Protein AF-A0A6J7GGC0-F1 (afdb_monomer)

Solvent-accessible surface area (backbone atoms only — not comparable to full-atom values): 9455 Å² total; per-residue (Å²): 78,69,66,41,49,52,53,50,58,72,71,50,88,54,46,80,72,50,62,67,42,42,34,65,36,71,60,89,95,41,78,49,69,53,69,43,56,28,34,28,28,44,97,86,59,29,24,32,44,35,42,79,35,71,49,57,73,77,76,54,65,69,55,36,56,68,37,63,68,55,50,53,52,40,43,28,43,62,67,70,15,36,62,99,58,91,71,43,56,48,60,17,25,36,43,37,27,28,44,28,99,57,76,48,73,37,60,22,68,60,72,66,59,67,61,52,54,50,52,50,51,55,51,52,55,56,72,69,47,98,66,81,85,83,76,93,57,90,58,63,84,75,43,91,59,42,63,70,30,72,87,32,86,78,16,50,80,90,70,87,82,126

Mean predicted aligned error: 5.07 Å

Structure (mmCIF, N/CA/C/O backbone):
data_AF-A0A6J7GGC0-F1
#
_entry.id   AF-A0A6J7GGC0-F1
#
loop_
_atom_site.group_PDB
_atom_site.id
_atom_site.type_symbol
_atom_site.label_atom_id
_atom_site.label_alt_id
_atom_site.label_comp_id
_atom_site.label_asym_id
_atom_site.label_entity_id
_atom_site.label_seq_id
_atom_site.pdbx_PDB_ins_code
_atom_site.Cartn_x
_atom_site.Cartn_y
_atom_site.Cartn_z
_atom_site.occupancy
_atom_site.B_iso_or_equiv
_atom_site.auth_seq_id
_atom_site.auth_comp_id
_atom_site.auth_asym_id
_atom_site.auth_atom_id
_atom_site.pdbx_PDB_model_num
ATOM 1 N N . MET A 1 1 ? 5.969 6.959 18.074 1.00 88.50 1 MET A N 1
ATOM 2 C CA . MET A 1 1 ? 5.464 6.014 17.047 1.00 88.50 1 MET A CA 1
ATOM 3 C C . MET A 1 1 ? 4.388 5.098 17.611 1.00 88.50 1 MET A C 1
ATOM 5 O O . MET A 1 1 ? 3.266 5.187 17.141 1.00 88.50 1 MET A O 1
ATOM 9 N N . PHE A 1 2 ? 4.680 4.274 18.624 1.00 92.81 2 PHE A N 1
ATOM 10 C CA . PHE A 1 2 ? 3.664 3.414 19.251 1.00 92.81 2 PHE A CA 1
ATOM 11 C C . PHE A 1 2 ? 2.490 4.215 19.843 1.00 92.81 2 PHE A C 1
ATOM 13 O O . PHE A 1 2 ? 1.339 3.920 19.554 1.00 92.81 2 PHE A O 1
ATOM 20 N N . GLU A 1 3 ? 2.774 5.306 20.557 1.00 93.62 3 GLU A N 1
ATOM 21 C CA . GLU A 1 3 ? 1.741 6.226 21.066 1.00 93.62 3 GLU A CA 1
ATOM 22 C C . GLU A 1 3 ? 0.883 6.835 19.946 1.00 93.62 3 GLU A C 1
ATOM 24 O O . GLU A 1 3 ? -0.333 6.939 20.094 1.00 93.62 3 GLU A O 1
ATOM 29 N N . ASN A 1 4 ? 1.490 7.176 18.801 1.00 95.19 4 ASN A N 1
ATOM 30 C CA . ASN A 1 4 ? 0.763 7.675 17.628 1.00 95.19 4 ASN A CA 1
ATOM 31 C C . ASN A 1 4 ? -0.168 6.601 17.056 1.00 95.19 4 ASN A C 1
ATOM 33 O O . ASN A 1 4 ? -1.291 6.922 16.682 1.00 95.19 4 ASN A O 1
ATOM 37 N N . LEU A 1 5 ? 0.278 5.340 17.013 1.00 95.44 5 LEU A N 1
ATOM 38 C CA . LEU A 1 5 ? -0.550 4.217 16.570 1.00 95.44 5 LEU A CA 1
ATOM 39 C C . LEU A 1 5 ? -1.740 4.011 17.508 1.00 95.44 5 LEU A C 1
ATOM 41 O O . LEU A 1 5 ? -2.866 3.912 17.034 1.00 95.44 5 LEU A O 1
ATOM 45 N N . LEU A 1 6 ? -1.504 3.983 18.823 1.00 95.06 6 LEU A N 1
ATOM 46 C CA . LEU A 1 6 ? -2.573 3.835 19.813 1.00 95.06 6 LEU A CA 1
ATOM 47 C C . LEU A 1 6 ? -3.567 4.996 19.752 1.00 95.06 6 LEU A C 1
ATOM 49 O O . LEU A 1 6 ? -4.771 4.766 19.746 1.00 95.06 6 LEU A O 1
ATOM 53 N N . SER A 1 7 ? -3.069 6.230 19.656 1.00 94.44 7 SER A N 1
ATOM 54 C CA . SER A 1 7 ? -3.914 7.426 19.567 1.00 94.44 7 SER A CA 1
ATOM 55 C C . SER A 1 7 ? -4.756 7.424 18.293 1.00 94.44 7 SER A C 1
ATOM 57 O O . SER A 1 7 ? -5.948 7.710 18.349 1.00 94.44 7 SER A O 1
ATOM 59 N N . TRP A 1 8 ? -4.160 7.062 17.151 1.00 96.06 8 TRP A N 1
ATOM 60 C CA . TRP A 1 8 ? -4.887 6.916 15.890 1.00 96.06 8 TRP A CA 1
ATOM 61 C C . TRP A 1 8 ? -5.941 5.813 15.982 1.00 96.06 8 TRP A C 1
ATOM 63 O O . TRP A 1 8 ? -7.092 6.041 15.630 1.00 96.06 8 TRP A O 1
ATOM 73 N N . HIS A 1 9 ? -5.569 4.642 16.504 1.00 95.75 9 HIS A N 1
ATOM 74 C CA . HIS A 1 9 ? -6.477 3.508 16.619 1.00 95.75 9 HIS A CA 1
ATOM 75 C C . HIS A 1 9 ? -7.666 3.809 17.538 1.00 95.75 9 HIS A C 1
ATOM 77 O O . HIS A 1 9 ? -8.786 3.458 17.191 1.00 95.75 9 HIS A O 1
ATOM 83 N N . ALA A 1 10 ? -7.436 4.484 18.668 1.00 95.25 10 ALA A N 1
ATOM 84 C CA . ALA A 1 10 ? -8.487 4.852 19.614 1.00 95.25 10 ALA A CA 1
ATOM 85 C C . ALA A 1 10 ? -9.433 5.943 19.080 1.00 95.25 10 ALA A C 1
ATOM 87 O O . ALA A 1 10 ? -10.597 5.980 19.465 1.00 95.25 10 ALA A O 1
ATOM 88 N N . ALA A 1 11 ? -8.939 6.837 18.218 1.00 95.12 11 ALA A N 1
ATOM 89 C CA . ALA A 1 11 ? -9.746 7.884 17.589 1.00 95.12 11 ALA A CA 1
ATOM 90 C C . ALA A 1 11 ? -10.489 7.407 16.327 1.00 95.12 11 ALA A C 1
ATOM 92 O O . ALA A 1 11 ? -11.396 8.091 15.856 1.00 95.12 11 ALA A O 1
ATOM 93 N N . ASN A 1 12 ? -10.084 6.271 15.759 1.00 93.81 12 ASN A N 1
ATOM 94 C CA . ASN A 1 12 ? -10.676 5.709 14.555 1.00 93.81 12 ASN A CA 1
ATOM 95 C C . ASN A 1 12 ? -12.028 5.050 14.868 1.00 93.81 12 ASN A C 1
ATOM 97 O O . ASN A 1 12 ? -12.135 4.234 15.780 1.00 93.81 12 ASN A O 1
ATOM 101 N N . ASN A 1 13 ? -13.055 5.390 14.091 1.00 94.69 13 ASN A N 1
ATOM 102 C CA . ASN A 1 13 ? -14.414 4.861 14.234 1.00 94.69 13 ASN A CA 1
ATOM 103 C C . ASN A 1 13 ? -14.695 3.648 13.330 1.00 94.69 13 ASN A C 1
ATOM 105 O O . ASN A 1 13 ? -15.778 3.070 13.408 1.00 94.69 13 ASN A O 1
ATOM 109 N N . ARG A 1 14 ? -13.745 3.268 12.471 1.00 97.38 14 ARG A N 1
ATOM 110 C CA . ARG A 1 14 ? -13.854 2.098 11.593 1.00 97.38 14 ARG A CA 1
ATOM 111 C C . ARG A 1 14 ? -13.605 0.805 12.367 1.00 97.38 14 ARG A C 1
ATOM 113 O O . ARG A 1 14 ? -12.822 0.765 13.316 1.00 97.38 14 ARG A O 1
ATOM 120 N N . THR A 1 15 ? -14.250 -0.275 11.937 1.00 98.06 15 THR A N 1
ATOM 121 C CA . THR 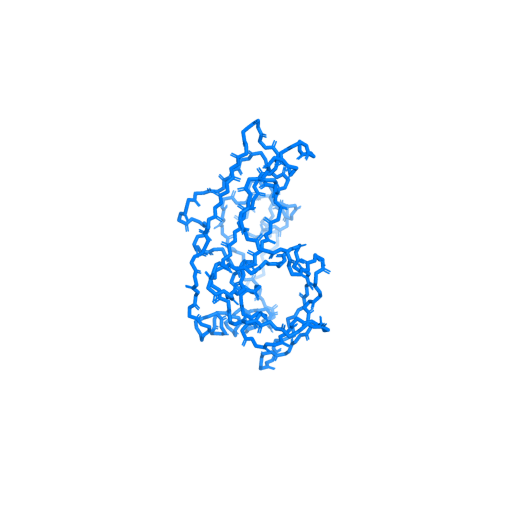A 1 15 ? -14.097 -1.591 12.574 1.00 98.06 15 THR A CA 1
ATOM 122 C C . THR A 1 15 ? -12.894 -2.318 11.989 1.00 98.06 15 THR A C 1
ATOM 124 O O . THR A 1 15 ? -12.777 -2.441 10.775 1.00 98.06 15 THR A O 1
ATOM 127 N N . LEU A 1 16 ? -11.994 -2.815 12.839 1.00 97.94 16 LEU A N 1
ATOM 128 C CA . LEU A 1 16 ? -10.855 -3.621 12.400 1.00 97.94 16 LEU A CA 1
ATOM 129 C C . LEU A 1 16 ? -11.342 -4.982 11.884 1.00 97.94 16 LEU A C 1
ATOM 131 O O . LEU A 1 16 ? -11.956 -5.729 12.639 1.00 97.94 16 LEU A O 1
ATOM 135 N N . LEU A 1 17 ? -11.038 -5.300 10.624 1.00 98.25 17 LEU A N 1
ATOM 136 C CA . LEU A 1 17 ? -11.359 -6.592 10.012 1.00 98.25 17 LEU A CA 1
ATOM 137 C C . LEU A 1 17 ? -10.198 -7.571 10.163 1.00 98.25 17 LEU A C 1
ATOM 139 O O . LEU A 1 17 ? -10.379 -8.699 10.607 1.00 98.25 17 LEU A O 1
ATOM 143 N N . SER A 1 18 ? -8.995 -7.130 9.796 1.00 98.44 18 SER A N 1
ATOM 144 C CA . SER A 1 18 ? -7.796 -7.958 9.848 1.00 98.44 18 SER A CA 1
ATOM 145 C C . SER A 1 18 ? -6.535 -7.099 9.858 1.00 98.44 18 SER A C 1
ATOM 147 O O . SER A 1 18 ? -6.546 -5.922 9.487 1.00 98.44 18 SER A O 1
ATOM 149 N N . VAL A 1 19 ? -5.431 -7.701 10.279 1.00 98.19 19 VAL A N 1
ATOM 150 C CA . VAL A 1 19 ? -4.086 -7.138 10.169 1.00 98.19 19 VAL A CA 1
ATOM 151 C C . VAL A 1 19 ? -3.227 -8.089 9.358 1.00 98.19 19 VAL A C 1
ATOM 153 O O . VAL A 1 19 ? -3.466 -9.295 9.361 1.00 98.19 19 VAL A O 1
ATOM 156 N N . GLU A 1 20 ? -2.203 -7.554 8.698 1.00 98.00 20 GLU A N 1
ATOM 157 C CA . GLU A 1 20 ? -1.137 -8.364 8.115 1.00 98.00 20 GLU A CA 1
ATOM 158 C C . GLU A 1 20 ? -1.668 -9.409 7.103 1.00 98.00 20 GLU A C 1
ATOM 160 O O . GLU A 1 20 ? -1.209 -10.552 7.062 1.00 98.00 20 GLU A O 1
ATOM 165 N N . SER A 1 21 ? -2.649 -9.012 6.286 1.00 98.44 21 SER A N 1
ATOM 166 C CA . SER A 1 21 ? -3.395 -9.900 5.385 1.00 98.44 21 SER A CA 1
ATOM 167 C C . SER A 1 21 ? -2.643 -10.164 4.083 1.00 98.44 21 SER A C 1
ATOM 169 O O . SER A 1 21 ? -2.143 -9.238 3.444 1.00 98.44 21 SER A O 1
ATOM 171 N N . GLN A 1 22 ? -2.563 -11.433 3.684 1.00 98.56 22 GLN A N 1
ATOM 172 C CA . GLN A 1 22 ? -1.784 -11.872 2.527 1.00 98.56 22 GLN A CA 1
ATOM 173 C C . GLN A 1 22 ? -2.562 -11.675 1.220 1.00 98.56 22 GLN A C 1
ATOM 175 O O . GLN A 1 22 ? -3.697 -12.127 1.099 1.00 98.56 22 GLN A O 1
ATOM 180 N N . ILE A 1 23 ? -1.912 -11.074 0.224 1.00 98.56 23 ILE A N 1
ATOM 181 C CA . ILE A 1 23 ? -2.381 -11.033 -1.165 1.00 98.56 23 ILE A CA 1
ATOM 182 C C . ILE A 1 23 ? -1.714 -12.174 -1.936 1.00 98.56 23 ILE A C 1
ATOM 184 O O . ILE A 1 23 ? -0.491 -12.361 -1.849 1.00 98.56 23 ILE A O 1
ATOM 188 N N . ASP A 1 24 ? -2.510 -12.916 -2.699 1.00 97.81 24 ASP A N 1
ATOM 189 C CA . ASP A 1 24 ? -2.039 -13.969 -3.600 1.00 97.81 24 ASP A CA 1
ATOM 190 C C . ASP A 1 24 ? -3.065 -14.201 -4.717 1.00 97.81 24 ASP A C 1
ATOM 192 O O . ASP A 1 24 ? -4.012 -14.968 -4.556 1.00 97.81 24 ASP A O 1
ATOM 196 N N . MET A 1 25 ? -2.910 -13.500 -5.843 1.00 97.00 25 MET A N 1
ATOM 197 C CA . MET A 1 25 ? -3.855 -13.602 -6.957 1.00 97.00 25 MET A CA 1
ATOM 198 C C . MET A 1 25 ? -3.214 -13.376 -8.322 1.00 97.00 25 MET A C 1
ATOM 200 O O . MET A 1 25 ? -2.131 -12.801 -8.442 1.00 97.00 25 MET A O 1
ATOM 204 N N . HIS A 1 26 ? -3.915 -13.797 -9.373 1.00 96.88 26 HIS A N 1
ATOM 205 C CA . HIS A 1 26 ? -3.490 -13.599 -10.754 1.00 96.88 26 HIS A CA 1
ATOM 206 C C . HIS A 1 26 ? -4.444 -12.664 -11.498 1.00 96.88 26 HIS A C 1
ATOM 208 O O . HIS A 1 26 ? -5.644 -12.910 -11.548 1.00 96.88 26 HIS A O 1
ATOM 214 N N . ILE A 1 27 ? -3.893 -11.630 -12.136 1.00 94.12 27 ILE A N 1
ATOM 215 C CA . ILE A 1 27 ? -4.608 -10.722 -13.040 1.00 94.12 27 ILE A CA 1
ATOM 216 C C . ILE A 1 27 ? -3.971 -10.846 -14.423 1.00 94.12 27 ILE A C 1
ATOM 218 O O . ILE A 1 27 ? -2.887 -10.318 -14.691 1.00 94.12 27 ILE A O 1
ATOM 222 N N . GLY A 1 28 ? -4.619 -11.601 -15.312 1.00 91.25 28 GLY A N 1
ATOM 223 C CA . GLY A 1 28 ? -4.041 -11.959 -16.606 1.00 91.25 28 GLY A CA 1
ATOM 224 C C . GLY A 1 28 ? -2.690 -12.665 -16.434 1.00 91.25 28 GLY A C 1
ATOM 225 O O . GLY A 1 28 ? -2.618 -13.752 -15.872 1.00 91.25 28 GLY A O 1
ATOM 226 N N . ARG A 1 29 ? -1.606 -12.034 -16.905 1.00 90.94 29 ARG A N 1
ATOM 227 C CA . ARG A 1 29 ? -0.224 -12.550 -16.787 1.00 90.94 29 ARG A CA 1
ATOM 228 C C . ARG A 1 29 ? 0.522 -12.098 -15.525 1.00 90.94 29 ARG A C 1
ATOM 230 O O . ARG A 1 29 ? 1.712 -12.379 -15.401 1.00 90.94 29 ARG A O 1
ATOM 237 N N . VAL A 1 30 ? -0.121 -11.319 -14.657 1.00 95.31 30 VAL A N 1
ATOM 238 C CA . VAL A 1 30 ? 0.492 -10.743 -13.454 1.00 95.31 30 VAL A CA 1
ATOM 239 C C . VAL A 1 30 ? 0.136 -11.603 -12.256 1.00 95.31 30 VAL A C 1
ATOM 241 O O . VAL A 1 30 ? -1.041 -11.748 -11.948 1.00 95.31 30 VAL A O 1
ATOM 244 N N . HIS A 1 31 ? 1.143 -12.128 -11.560 1.00 96.62 31 HIS A N 1
ATOM 245 C CA . HIS A 1 31 ? 0.972 -12.662 -10.210 1.00 96.62 31 HIS A CA 1
ATOM 246 C C . HIS A 1 31 ? 1.166 -11.511 -9.221 1.00 96.62 31 HIS A C 1
ATOM 248 O O . HIS A 1 31 ? 2.281 -11.010 -9.060 1.00 96.62 31 HIS A O 1
ATOM 254 N N . LEU A 1 32 ? 0.072 -11.040 -8.621 1.00 96.50 32 LEU A N 1
ATOM 255 C CA . LEU A 1 32 ? 0.118 -10.020 -7.583 1.00 96.50 32 LEU A CA 1
ATOM 256 C C . LEU A 1 32 ? 0.209 -10.708 -6.222 1.00 96.50 32 LEU A C 1
ATOM 258 O O . LEU A 1 32 ? -0.693 -11.437 -5.813 1.00 96.50 32 LEU A O 1
ATOM 262 N N . THR A 1 33 ? 1.302 -10.443 -5.516 1.00 97.88 33 THR A N 1
ATOM 263 C CA . THR A 1 33 ? 1.548 -10.937 -4.162 1.00 97.88 33 THR A CA 1
ATOM 264 C C . THR A 1 33 ? 2.026 -9.800 -3.270 1.00 97.88 33 THR A C 1
ATOM 266 O O . THR A 1 33 ? 2.626 -8.830 -3.741 1.00 97.88 33 THR A O 1
ATOM 269 N N . GLY A 1 34 ? 1.745 -9.897 -1.977 1.00 97.25 34 GLY A N 1
ATOM 270 C CA . GLY A 1 34 ? 2.109 -8.875 -1.009 1.00 97.25 34 GLY A CA 1
ATOM 271 C C . GLY A 1 34 ? 1.346 -9.033 0.292 1.00 97.25 34 GLY A C 1
ATOM 272 O O . GLY A 1 34 ? 0.710 -10.056 0.536 1.00 97.25 34 GLY A O 1
ATOM 273 N N . LYS A 1 35 ? 1.417 -8.002 1.128 1.00 98.31 35 LYS A N 1
ATOM 274 C CA . LYS A 1 35 ? 0.790 -7.993 2.442 1.00 98.31 35 LYS A CA 1
ATOM 275 C C . LYS A 1 35 ? 0.177 -6.629 2.718 1.00 98.31 35 LYS A C 1
ATOM 277 O O . LYS A 1 35 ? 0.844 -5.614 2.530 1.00 98.31 35 LYS A O 1
ATOM 282 N N . ILE A 1 36 ? -1.082 -6.619 3.136 1.00 98.50 36 ILE A N 1
ATOM 283 C CA . ILE A 1 36 ? -1.790 -5.417 3.575 1.00 98.50 36 ILE A CA 1
ATOM 284 C C . ILE A 1 36 ? -1.602 -5.305 5.086 1.00 98.50 36 ILE A C 1
ATOM 286 O O . ILE A 1 36 ? -1.965 -6.231 5.813 1.00 98.50 36 ILE A O 1
ATOM 290 N N . ASP A 1 37 ? -1.062 -4.181 5.562 1.00 98.31 37 ASP A N 1
ATOM 291 C CA . ASP A 1 37 ? -0.808 -3.965 6.993 1.00 98.31 37 ASP A CA 1
ATOM 292 C C . ASP A 1 37 ? -2.101 -4.091 7.806 1.00 98.31 37 ASP A C 1
ATOM 294 O O . ASP A 1 37 ? -2.129 -4.713 8.871 1.00 98.31 37 ASP A O 1
ATOM 298 N N . ARG A 1 38 ? -3.194 -3.497 7.306 1.00 98.44 38 ARG A N 1
ATOM 299 C CA . ARG A 1 38 ? -4.463 -3.430 8.029 1.00 98.44 38 ARG A CA 1
ATOM 300 C C . ARG A 1 38 ? -5.668 -3.246 7.104 1.00 98.44 38 ARG A C 1
ATOM 302 O O . ARG A 1 38 ? -5.641 -2.434 6.182 1.00 98.44 38 ARG A O 1
ATOM 309 N N . LEU A 1 39 ? -6.738 -3.980 7.394 1.00 98.75 39 LEU A N 1
ATOM 310 C CA . LEU A 1 39 ? -8.034 -3.911 6.720 1.00 98.75 39 LEU A CA 1
ATOM 311 C C . LEU A 1 39 ? -9.109 -3.490 7.715 1.00 98.75 39 LEU A C 1
ATOM 313 O O . LEU A 1 39 ? -9.184 -4.023 8.824 1.00 98.75 39 LEU A O 1
ATOM 317 N N . GLU A 1 40 ? -9.958 -2.551 7.316 1.00 98.62 40 GLU A N 1
ATOM 318 C CA . GLU A 1 40 ? -11.038 -2.030 8.153 1.00 98.62 40 GLU A CA 1
ATOM 319 C C . GLU A 1 40 ? -12.360 -1.981 7.389 1.00 98.62 40 GLU A C 1
ATOM 321 O O . GLU A 1 40 ? -12.371 -1.926 6.164 1.00 98.62 40 GLU A O 1
ATOM 326 N N . SER A 1 41 ? -13.474 -1.984 8.114 1.00 98.44 41 SER A N 1
ATOM 327 C CA . SER A 1 41 ? -14.805 -1.694 7.590 1.00 98.44 41 SER A CA 1
ATOM 328 C C . SER A 1 41 ? -15.184 -0.265 7.947 1.00 98.44 41 SER A C 1
ATOM 330 O O . SER A 1 41 ? -15.103 0.121 9.119 1.00 98.44 41 SER A O 1
ATOM 332 N N . ASP A 1 42 ? -15.620 0.504 6.954 1.00 97.44 42 ASP A N 1
ATOM 333 C CA . ASP A 1 42 ? -16.227 1.813 7.171 1.00 97.44 42 ASP A CA 1
ATOM 334 C C . ASP A 1 42 ? -17.659 1.701 7.731 1.00 97.44 42 ASP A C 1
ATOM 336 O O . ASP A 1 42 ? -18.178 0.608 7.981 1.00 97.44 42 ASP A O 1
ATOM 340 N N . GLU A 1 43 ? -18.294 2.854 7.946 1.00 96.56 43 GLU A N 1
ATOM 341 C CA . GLU A 1 43 ? -19.667 2.971 8.456 1.00 96.56 43 GLU A CA 1
ATOM 342 C C . GLU A 1 43 ? -20.742 2.403 7.513 1.00 96.56 43 GLU A C 1
ATOM 344 O O . GLU A 1 43 ? -21.844 2.092 7.960 1.00 96.56 43 GLU A O 1
ATOM 349 N N . ASN A 1 44 ? -20.419 2.231 6.228 1.00 96.81 44 ASN A N 1
ATOM 350 C CA . ASN A 1 44 ? -21.298 1.652 5.213 1.00 96.81 44 ASN A CA 1
ATOM 351 C C . ASN A 1 44 ? -21.042 0.149 5.010 1.00 96.81 44 ASN A C 1
ATOM 353 O O . ASN A 1 44 ? -21.655 -0.464 4.136 1.00 96.81 44 ASN A O 1
ATOM 357 N N . GLY A 1 45 ? -20.134 -0.448 5.788 1.00 97.38 45 GLY A N 1
ATOM 358 C CA . GLY A 1 45 ? -19.744 -1.847 5.640 1.00 97.38 45 GLY A CA 1
ATOM 359 C C . GLY A 1 45 ? -18.764 -2.108 4.493 1.00 97.38 45 GLY A C 1
ATOM 360 O O . GLY A 1 45 ? -18.522 -3.271 4.184 1.00 97.38 45 GLY A O 1
ATOM 361 N N . LYS A 1 46 ? -18.221 -1.071 3.838 1.00 98.12 46 LYS A N 1
ATOM 362 C CA . LYS A 1 46 ? -17.226 -1.212 2.764 1.00 98.12 46 LYS A CA 1
ATOM 363 C C . LYS A 1 46 ? -15.811 -1.316 3.330 1.00 98.12 46 LYS A C 1
ATOM 365 O O . LYS A 1 46 ? -15.512 -0.817 4.415 1.00 98.12 46 LYS A O 1
ATOM 370 N N . THR A 1 47 ? -14.911 -1.939 2.575 1.00 98.69 47 THR A N 1
ATOM 371 C CA . THR A 1 47 ? -13.544 -2.202 3.033 1.00 98.69 47 THR A CA 1
ATOM 372 C C . THR A 1 47 ? -12.604 -1.023 2.765 1.00 98.69 47 THR A C 1
ATOM 374 O O . THR A 1 47 ? -12.507 -0.517 1.651 1.00 98.69 47 THR A O 1
ATOM 377 N N . ILE A 1 48 ? -11.854 -0.609 3.783 1.00 98.62 48 ILE A N 1
ATOM 378 C CA . ILE A 1 48 ? -10.785 0.389 3.705 1.00 98.62 48 ILE A CA 1
ATOM 379 C C . ILE A 1 48 ? -9.441 -0.310 3.894 1.00 98.62 48 ILE A C 1
ATOM 381 O O . ILE A 1 48 ? -9.222 -1.002 4.891 1.00 98.62 48 ILE A O 1
ATOM 385 N N . VAL A 1 49 ? -8.523 -0.093 2.951 1.00 98.62 49 VAL A N 1
ATOM 386 C CA . VAL A 1 49 ? -7.138 -0.571 3.062 1.00 98.62 49 VAL A CA 1
ATOM 387 C C . VAL A 1 49 ? -6.286 0.469 3.790 1.00 98.62 49 VAL A C 1
ATOM 389 O O . VAL A 1 49 ? -6.282 1.646 3.432 1.00 98.62 49 VAL A O 1
ATOM 392 N N . VAL A 1 50 ? -5.552 0.063 4.820 1.00 98.69 50 VAL A N 1
ATOM 393 C CA . VAL A 1 50 ? -4.699 0.961 5.606 1.00 98.69 50 VAL A CA 1
ATOM 394 C C . VAL A 1 50 ? -3.255 0.488 5.528 1.00 98.69 50 VAL A C 1
ATOM 396 O O . VAL A 1 50 ? -2.959 -0.683 5.757 1.00 98.69 50 VAL A O 1
ATOM 399 N N . ASP A 1 51 ? -2.354 1.419 5.231 1.00 98.44 51 ASP A N 1
ATOM 400 C CA . ASP A 1 51 ? -0.910 1.201 5.206 1.00 98.44 51 ASP A CA 1
ATOM 401 C C . ASP A 1 51 ? -0.229 2.140 6.217 1.00 98.44 51 ASP A C 1
ATOM 403 O O . ASP A 1 51 ? -0.443 3.360 6.243 1.00 98.44 51 ASP A O 1
ATOM 407 N N . LEU A 1 52 ? 0.561 1.547 7.111 1.00 97.88 52 LEU A N 1
ATOM 408 C CA . LEU A 1 52 ? 1.185 2.225 8.236 1.00 97.88 52 LEU A CA 1
ATOM 409 C C . LEU A 1 52 ? 2.613 2.627 7.862 1.00 97.88 52 LEU A C 1
ATOM 411 O O . LEU A 1 52 ? 3.524 1.813 7.719 1.00 97.88 52 LEU A O 1
ATOM 415 N N . LYS A 1 53 ? 2.856 3.932 7.765 1.00 97.19 53 LYS A N 1
ATOM 416 C CA . LYS A 1 53 ? 4.161 4.493 7.414 1.00 97.19 53 LYS A CA 1
ATOM 417 C C . LYS A 1 53 ? 4.942 4.924 8.651 1.00 97.19 53 LYS A C 1
ATOM 419 O O . LYS A 1 53 ? 4.513 5.767 9.436 1.00 97.19 53 LYS A O 1
ATOM 424 N N . SER A 1 54 ? 6.176 4.436 8.765 1.00 96.25 54 SER A N 1
ATOM 425 C CA . SER A 1 54 ? 7.146 4.874 9.782 1.00 96.25 54 SER A CA 1
ATOM 426 C C . SER A 1 54 ? 7.830 6.209 9.451 1.00 96.25 54 SER A C 1
ATOM 428 O O . SER A 1 54 ? 8.550 6.764 10.282 1.00 96.25 54 SER A O 1
ATOM 430 N N . ALA A 1 55 ? 7.618 6.742 8.245 1.00 94.69 55 ALA A N 1
ATOM 431 C CA . ALA A 1 55 ? 8.211 7.996 7.798 1.00 94.69 55 ALA A CA 1
ATOM 432 C C . ALA A 1 55 ? 7.716 9.201 8.620 1.00 94.69 55 ALA A C 1
ATOM 434 O O . ALA A 1 55 ? 6.562 9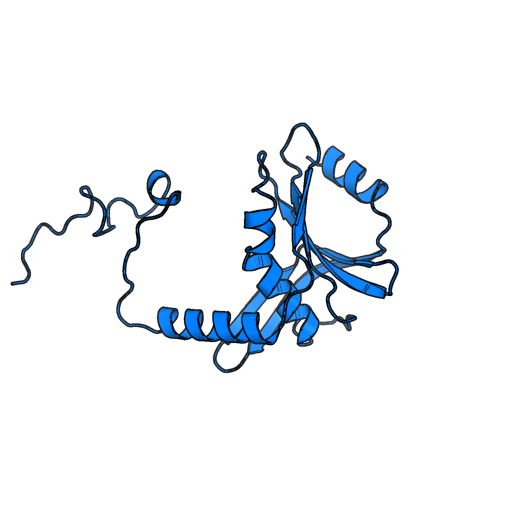.262 9.046 1.00 94.69 55 ALA A O 1
ATOM 435 N N . LYS A 1 56 ? 8.600 10.191 8.807 1.00 95.19 56 LYS A N 1
ATOM 436 C CA . LYS A 1 56 ? 8.290 11.440 9.528 1.00 95.19 56 LYS A CA 1
ATOM 437 C C . LYS A 1 56 ? 7.423 12.400 8.717 1.00 95.19 56 LYS A C 1
ATOM 439 O O . LYS A 1 56 ? 6.589 13.100 9.280 1.00 95.19 56 LYS A O 1
ATOM 444 N N . THR A 1 57 ? 7.646 12.442 7.406 1.00 94.25 57 THR A N 1
ATOM 445 C CA . THR A 1 57 ? 7.012 13.404 6.504 1.00 94.25 57 THR A CA 1
ATOM 446 C C . THR A 1 57 ? 6.000 12.689 5.626 1.00 94.25 57 THR A C 1
ATOM 448 O O . THR A 1 57 ? 6.360 11.788 4.869 1.00 94.25 57 THR A O 1
ATOM 451 N N . ALA A 1 58 ? 4.744 13.117 5.715 1.00 96.00 58 ALA A N 1
ATOM 452 C CA . ALA A 1 58 ? 3.688 12.649 4.833 1.00 96.00 58 ALA A CA 1
ATOM 453 C C . ALA A 1 58 ? 3.839 13.231 3.422 1.00 96.00 58 ALA A C 1
ATOM 455 O O . ALA A 1 58 ? 4.223 14.393 3.262 1.00 96.00 58 ALA A O 1
ATOM 456 N N . ILE A 1 59 ? 3.483 12.445 2.405 1.00 96.06 59 ILE A N 1
ATOM 457 C CA . ILE A 1 59 ? 3.405 12.934 1.021 1.00 96.06 59 ILE A CA 1
ATOM 458 C C . ILE A 1 59 ? 2.268 13.957 0.865 1.00 96.06 59 ILE A C 1
ATOM 460 O O . ILE A 1 59 ? 1.473 14.183 1.788 1.00 96.06 59 ILE A O 1
ATOM 464 N N . SER A 1 60 ? 2.180 14.619 -0.290 1.00 97.12 60 SER A N 1
ATOM 465 C CA . SER A 1 60 ? 1.065 15.531 -0.555 1.00 97.12 60 SER A CA 1
ATOM 466 C C . SER A 1 60 ? -0.259 14.763 -0.691 1.00 97.12 60 SER A C 1
ATOM 468 O O . SER A 1 60 ? -0.277 13.559 -0.938 1.00 97.12 60 SER A O 1
ATOM 470 N N . LYS A 1 61 ? -1.399 15.449 -0.534 1.00 97.25 61 LYS A N 1
ATOM 471 C CA . LYS A 1 61 ? -2.710 14.820 -0.776 1.00 97.25 61 LYS A CA 1
ATOM 472 C C . LYS A 1 61 ? -2.843 14.330 -2.224 1.00 97.25 61 LYS A C 1
ATOM 474 O O . LYS A 1 61 ? -3.393 13.262 -2.438 1.00 97.25 61 LYS A O 1
ATOM 479 N N . ALA A 1 62 ? -2.302 15.079 -3.186 1.00 97.25 62 ALA A N 1
ATOM 480 C CA . ALA A 1 62 ? -2.309 14.698 -4.596 1.00 97.25 62 ALA A CA 1
ATOM 481 C C . ALA A 1 62 ? -1.468 13.435 -4.853 1.00 97.25 62 ALA A C 1
ATOM 483 O O . ALA A 1 62 ? -1.938 12.516 -5.515 1.00 97.25 62 ALA A O 1
ATOM 484 N N . ASP A 1 63 ? -0.273 13.340 -4.260 1.00 96.44 63 ASP A N 1
ATOM 485 C CA . ASP A 1 63 ? 0.574 12.144 -4.393 1.00 96.44 63 ASP A CA 1
ATOM 486 C C . ASP A 1 63 ? -0.082 10.903 -3.771 1.00 96.44 63 ASP A C 1
ATOM 488 O O . ASP A 1 63 ? 0.069 9.793 -4.279 1.00 96.44 63 ASP A O 1
ATOM 492 N N . ALA A 1 64 ? -0.830 11.078 -2.678 1.00 97.44 64 ALA A N 1
ATOM 493 C CA . ALA A 1 64 ? -1.568 9.982 -2.060 1.00 97.44 64 ALA A CA 1
ATOM 494 C C . ALA A 1 64 ? -2.675 9.441 -2.969 1.00 97.44 64 ALA A C 1
ATOM 496 O O . ALA A 1 64 ? -2.825 8.228 -3.081 1.00 97.44 64 ALA A O 1
ATOM 497 N N . GLN A 1 65 ? -3.385 10.319 -3.683 1.00 97.50 65 GLN A N 1
ATOM 498 C CA . GLN A 1 65 ? -4.378 9.898 -4.675 1.00 97.50 65 GLN A CA 1
ATOM 499 C C . GLN A 1 65 ? -3.743 9.088 -5.816 1.00 97.50 65 GLN A C 1
ATOM 501 O O . GLN A 1 65 ? -4.335 8.122 -6.283 1.00 97.50 65 GLN A O 1
ATOM 506 N N . ALA A 1 66 ? -2.505 9.407 -6.200 1.00 95.12 66 ALA A N 1
ATOM 507 C CA . ALA A 1 66 ? -1.767 8.724 -7.266 1.00 95.12 66 ALA A CA 1
ATOM 508 C C . ALA A 1 66 ? -0.914 7.525 -6.794 1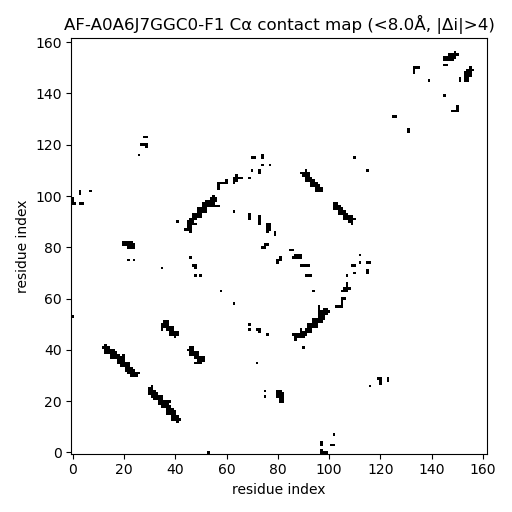.00 95.12 66 ALA A C 1
ATOM 510 O O . ALA A 1 66 ? -0.096 7.004 -7.552 1.00 95.12 66 ALA A O 1
ATOM 511 N N . THR A 1 67 ? -1.033 7.091 -5.536 1.00 95.75 67 THR A N 1
ATOM 512 C CA . THR A 1 67 ? -0.162 6.041 -4.992 1.00 95.75 67 THR A CA 1
ATOM 513 C C . THR A 1 67 ? -0.547 4.654 -5.515 1.00 95.75 67 THR A C 1
ATOM 515 O O . THR A 1 67 ? -1.578 4.112 -5.130 1.00 95.75 67 THR A O 1
ATOM 518 N N . HIS A 1 68 ? 0.341 4.022 -6.293 1.00 95.06 68 HIS A N 1
ATOM 519 C CA . HIS A 1 68 ? 0.130 2.663 -6.819 1.00 95.06 68 HIS A CA 1
ATOM 520 C C . HIS A 1 68 ? 0.015 1.578 -5.739 1.00 95.06 68 HIS A C 1
ATOM 522 O O . HIS A 1 68 ? -0.623 0.556 -5.969 1.00 95.06 68 HIS A O 1
ATOM 528 N N . GLN A 1 69 ? 0.635 1.774 -4.570 1.00 95.44 69 GLN A N 1
ATOM 529 C CA . GLN A 1 69 ? 0.591 0.788 -3.488 1.00 95.44 69 GLN A CA 1
ATOM 530 C C . GLN A 1 69 ? -0.839 0.586 -2.970 1.00 95.44 69 GLN A C 1
ATOM 532 O O . GLN A 1 69 ? -1.323 -0.540 -2.926 1.00 95.44 69 GLN A O 1
ATOM 537 N N . LEU A 1 70 ? -1.533 1.678 -2.631 1.00 97.88 70 LEU A N 1
ATOM 538 C CA . LEU A 1 70 ? -2.927 1.613 -2.200 1.00 97.88 70 LEU A CA 1
ATOM 539 C C . LEU A 1 70 ? -3.841 1.161 -3.348 1.00 97.88 70 LEU A C 1
ATOM 541 O O . LEU A 1 70 ? -4.753 0.379 -3.104 1.00 97.88 70 LEU A O 1
ATOM 545 N N . SER A 1 71 ? -3.548 1.543 -4.597 1.00 97.69 71 SER A N 1
ATOM 546 C CA . SER A 1 71 ? -4.281 1.043 -5.768 1.00 97.69 71 SER A CA 1
ATOM 547 C C . SER A 1 71 ? -4.213 -0.480 -5.894 1.00 97.69 71 SER A C 1
ATOM 549 O O . SER A 1 71 ? -5.235 -1.121 -6.122 1.00 97.69 71 SER A O 1
ATOM 551 N N . ALA A 1 72 ? -3.032 -1.074 -5.701 1.00 97.38 72 ALA A N 1
ATOM 552 C CA . ALA A 1 72 ? -2.852 -2.523 -5.749 1.00 97.38 72 ALA A CA 1
ATOM 553 C C . ALA A 1 72 ? -3.609 -3.242 -4.620 1.00 97.38 72 ALA A C 1
ATOM 555 O O . ALA A 1 72 ? -4.160 -4.317 -4.841 1.00 97.38 72 ALA A O 1
ATOM 556 N N . TYR A 1 73 ? -3.671 -2.648 -3.425 1.00 98.31 73 TYR A N 1
ATOM 557 C CA . TYR A 1 73 ? -4.425 -3.212 -2.303 1.00 98.31 73 TYR A CA 1
ATOM 558 C C . TYR A 1 73 ? -5.934 -3.121 -2.523 1.00 98.31 73 TYR A C 1
ATOM 560 O O . TYR A 1 73 ? -6.634 -4.102 -2.298 1.00 98.31 73 TYR A O 1
ATOM 568 N N . GLN A 1 74 ? -6.436 -1.983 -3.013 1.00 98.38 74 GLN A N 1
ATOM 569 C CA . GLN A 1 74 ? -7.847 -1.844 -3.378 1.00 98.38 74 GLN A CA 1
ATOM 570 C C . GLN A 1 74 ? -8.246 -2.858 -4.458 1.00 98.38 74 GLN A C 1
ATOM 572 O O . GLN A 1 74 ? -9.284 -3.500 -4.331 1.00 98.38 74 GLN A O 1
ATOM 577 N N . LEU A 1 75 ? -7.396 -3.065 -5.470 1.00 98.06 75 LEU A N 1
ATOM 578 C CA . LEU A 1 75 ? -7.608 -4.103 -6.480 1.00 98.06 75 LEU A CA 1
ATOM 579 C C . LEU A 1 75 ? -7.658 -5.508 -5.862 1.00 98.06 75 LEU A C 1
ATOM 581 O O . LEU A 1 75 ? -8.525 -6.292 -6.223 1.00 98.06 75 LEU A O 1
ATOM 585 N N . ALA A 1 76 ? -6.759 -5.827 -4.928 1.00 98.19 76 ALA A N 1
ATOM 586 C CA . ALA A 1 76 ? -6.772 -7.123 -4.250 1.00 98.19 76 ALA A CA 1
ATOM 587 C C . ALA A 1 76 ? -8.058 -7.362 -3.451 1.00 98.19 76 ALA A C 1
ATOM 589 O O . ALA A 1 76 ? -8.539 -8.487 -3.416 1.00 98.19 76 ALA A O 1
ATOM 590 N N . VAL A 1 77 ? -8.629 -6.320 -2.844 1.00 98.25 77 VAL A N 1
ATOM 591 C CA . VAL A 1 77 ? -9.938 -6.412 -2.182 1.00 98.25 77 VAL A CA 1
ATOM 592 C C . VAL A 1 77 ? -11.061 -6.602 -3.205 1.00 98.25 77 VAL A C 1
ATOM 594 O O . VAL A 1 77 ? -11.927 -7.438 -2.996 1.00 98.25 77 VAL A O 1
ATOM 597 N N . ALA A 1 78 ? -11.049 -5.857 -4.313 1.00 97.88 78 ALA A N 1
ATOM 598 C CA . ALA A 1 78 ? -12.104 -5.923 -5.327 1.00 97.88 78 ALA A CA 1
ATOM 599 C C . ALA A 1 78 ? -12.166 -7.255 -6.094 1.00 97.88 78 ALA A C 1
ATOM 601 O O . ALA A 1 78 ? -13.225 -7.610 -6.599 1.00 97.88 78 ALA A O 1
ATOM 602 N N . GLU A 1 79 ? -11.041 -7.960 -6.210 1.00 97.44 79 GLU A N 1
ATOM 603 C CA . GLU A 1 79 ? -10.905 -9.194 -6.998 1.00 97.44 79 GLU A CA 1
ATOM 604 C C . GLU A 1 79 ? -10.778 -10.451 -6.123 1.00 97.44 79 GLU A C 1
ATOM 606 O O . GLU A 1 79 ? -10.236 -11.458 -6.579 1.00 97.44 79 GLU A O 1
ATOM 611 N N . ASP A 1 80 ? -11.207 -10.383 -4.857 1.00 97.19 80 ASP A N 1
ATOM 612 C CA . ASP A 1 80 ? -11.127 -11.492 -3.892 1.00 97.19 80 ASP A CA 1
ATOM 613 C C . ASP A 1 80 ? -9.707 -12.088 -3.763 1.00 97.19 80 ASP A C 1
ATOM 615 O O . ASP A 1 80 ? -9.500 -13.280 -3.537 1.00 97.19 80 ASP A O 1
ATOM 619 N N . GLY A 1 81 ? -8.688 -11.241 -3.926 1.00 97.75 81 GLY A N 1
ATOM 620 C CA . GLY A 1 81 ? -7.278 -11.627 -3.940 1.00 97.75 81 GLY A CA 1
ATOM 621 C C . GLY A 1 81 ? -6.611 -11.678 -2.567 1.00 97.75 81 GLY A C 1
ATOM 622 O O . GLY A 1 81 ? -5.416 -11.983 -2.476 1.00 97.75 81 GLY A O 1
ATOM 623 N N . VAL A 1 82 ? -7.345 -11.342 -1.504 1.00 98.38 82 VAL A N 1
ATOM 624 C CA . VAL A 1 82 ? -6.880 -11.435 -0.116 1.00 98.38 82 VAL A CA 1
ATOM 625 C C . VAL A 1 82 ? -7.207 -12.825 0.422 1.00 98.38 82 VAL A C 1
ATOM 627 O O . VAL A 1 82 ? -8.359 -13.244 0.432 1.00 98.38 82 VAL A O 1
ATOM 630 N N . ARG A 1 83 ? -6.190 -13.558 0.879 1.00 97.38 83 ARG A N 1
ATOM 631 C CA . ARG A 1 83 ? -6.366 -14.940 1.339 1.00 97.38 83 ARG A CA 1
ATOM 632 C C . ARG A 1 83 ? -7.195 -15.012 2.617 1.00 97.38 83 ARG A C 1
ATOM 634 O O . ARG A 1 83 ? -7.028 -14.193 3.518 1.00 97.38 83 ARG A O 1
ATOM 641 N N . ASP A 1 84 ? -8.003 -16.067 2.697 1.00 95.31 84 ASP A N 1
ATOM 642 C CA . ASP A 1 84 ? -8.729 -16.494 3.898 1.00 95.31 84 ASP A CA 1
ATOM 643 C C . ASP A 1 84 ? -9.712 -15.444 4.458 1.00 95.31 84 ASP A C 1
ATOM 645 O O . ASP A 1 84 ? -10.093 -15.511 5.627 1.00 95.31 84 ASP A O 1
ATOM 649 N N . LEU A 1 85 ? -10.130 -14.476 3.632 1.00 95.94 85 LEU A N 1
ATOM 650 C CA . LEU A 1 85 ? -11.046 -13.401 4.004 1.00 95.94 85 LEU A CA 1
ATOM 651 C C . LEU A 1 85 ? -12.073 -13.150 2.897 1.00 95.94 85 LEU A C 1
ATOM 653 O O . LEU A 1 85 ? -11.714 -12.985 1.737 1.00 95.94 85 LEU A O 1
ATOM 657 N N . GLU A 1 86 ? -13.342 -13.047 3.285 1.00 96.00 86 GLU A N 1
ATOM 658 C CA . GLU A 1 86 ? -14.409 -12.505 2.441 1.00 96.00 86 GLU A CA 1
ATOM 659 C C . GLU A 1 86 ? -14.599 -11.032 2.815 1.00 96.00 86 GLU A C 1
ATOM 661 O O . GLU A 1 86 ? -14.885 -10.706 3.971 1.00 96.00 86 GLU A O 1
ATOM 666 N N . LEU A 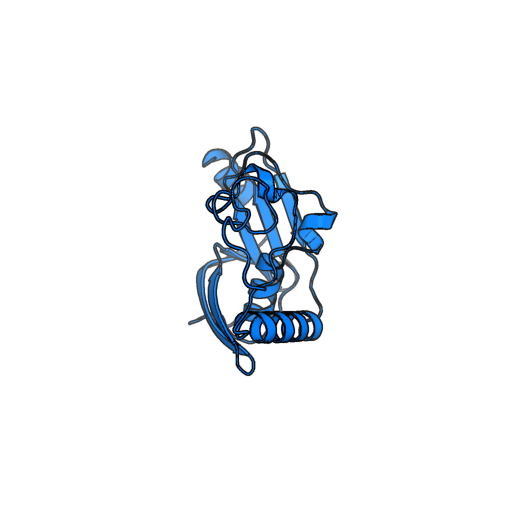1 87 ? -14.384 -10.131 1.856 1.00 97.94 87 LEU A N 1
ATOM 667 C CA . LEU A 1 87 ? -14.388 -8.687 2.083 1.00 97.94 87 LEU A CA 1
ATOM 668 C C . LEU A 1 87 ? -15.493 -8.018 1.269 1.00 97.94 87 LEU A C 1
ATOM 670 O O . LEU A 1 87 ? -15.871 -8.469 0.192 1.00 97.94 87 LEU A O 1
ATOM 674 N N . ALA A 1 88 ? -16.008 -6.909 1.789 1.00 98.19 88 ALA A N 1
ATOM 675 C CA . ALA A 1 88 ? -16.877 -6.043 1.013 1.00 98.19 88 ALA A CA 1
ATOM 676 C C . ALA A 1 88 ? -16.057 -5.284 -0.052 1.00 98.19 88 ALA A C 1
ATOM 678 O O . ALA A 1 88 ? -14.835 -5.164 0.077 1.00 98.19 88 ALA A O 1
ATOM 679 N N . PRO A 1 89 ? -16.707 -4.705 -1.078 1.00 97.75 89 PRO A N 1
ATOM 680 C CA . PRO A 1 89 ? -16.014 -3.879 -2.059 1.00 97.75 89 PRO A CA 1
ATOM 681 C C . PRO A 1 89 ? -15.183 -2.760 -1.405 1.00 97.75 89 PRO A C 1
ATOM 683 O O . PRO A 1 89 ? -15.587 -2.221 -0.363 1.00 97.75 89 PRO 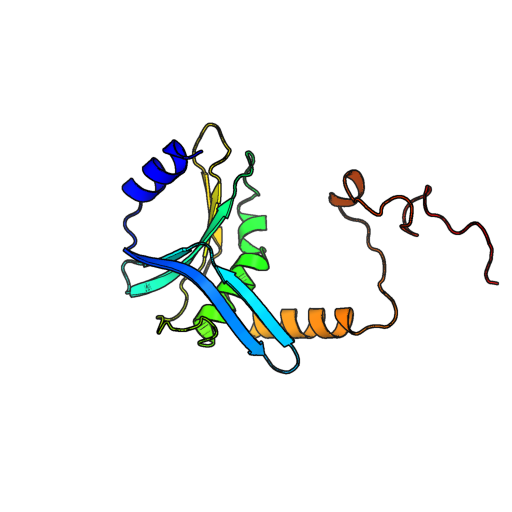A O 1
ATOM 686 N N . PRO A 1 90 ? -14.043 -2.375 -2.006 1.00 97.94 90 PRO A N 1
ATOM 687 C CA . PRO A 1 90 ? -13.199 -1.329 -1.450 1.00 97.94 90 PRO A CA 1
ATOM 688 C C . PRO A 1 90 ? -13.897 0.041 -1.487 1.00 97.94 90 PRO A C 1
ATOM 690 O O . PRO A 1 90 ? -14.674 0.341 -2.388 1.00 97.94 90 PRO A O 1
ATOM 693 N N . ALA A 1 91 ? -13.575 0.896 -0.519 1.00 97.88 91 ALA A N 1
ATOM 694 C CA . ALA A 1 91 ? -14.024 2.291 -0.426 1.00 97.88 91 ALA A CA 1
ATOM 695 C C . ALA A 1 91 ? -12.855 3.294 -0.417 1.00 97.88 91 ALA A C 1
ATOM 697 O O . ALA A 1 91 ? -13.011 4.451 -0.024 1.00 97.88 91 ALA A O 1
ATOM 698 N N . GLY A 1 92 ? -11.667 2.862 -0.841 1.00 98.00 92 GLY A N 1
ATOM 699 C CA . GLY A 1 92 ? -10.450 3.666 -0.803 1.00 98.00 92 GLY A CA 1
ATOM 700 C C . GLY A 1 92 ? -9.386 3.092 0.121 1.00 98.00 92 GLY A C 1
ATOM 701 O O . GLY A 1 92 ? -9.470 1.959 0.602 1.00 98.00 92 GLY A O 1
ATOM 702 N N . GLY A 1 93 ? -8.366 3.906 0.375 1.00 98.19 93 GLY A N 1
ATOM 703 C CA . GLY A 1 93 ? -7.277 3.551 1.270 1.00 98.19 93 GLY A CA 1
ATOM 704 C C . GLY A 1 93 ? -6.701 4.734 2.031 1.00 98.19 93 GLY A C 1
ATOM 705 O O . GLY A 1 93 ? -6.940 5.895 1.700 1.00 98.19 93 GLY A O 1
ATOM 706 N N . GLU A 1 94 ? -5.915 4.443 3.059 1.00 98.44 94 GLU A N 1
ATOM 707 C CA . GLU A 1 94 ? -5.296 5.453 3.910 1.00 98.44 94 GLU A CA 1
ATOM 708 C C . GLU A 1 94 ? -3.833 5.119 4.210 1.00 98.44 94 GLU A C 1
ATOM 710 O O . GLU A 1 94 ? -3.508 4.039 4.696 1.00 98.44 94 GLU A O 1
ATOM 715 N N . LEU A 1 95 ? -2.947 6.086 3.966 1.00 98.50 95 LEU A N 1
ATOM 716 C CA . LEU A 1 95 ? -1.585 6.083 4.492 1.00 98.50 95 LEU A CA 1
ATOM 717 C C . LEU A 1 95 ? -1.582 6.770 5.855 1.00 98.50 95 LEU A C 1
ATOM 719 O O . LEU A 1 95 ? -1.914 7.956 5.939 1.00 98.50 95 LEU A O 1
ATOM 723 N N . VAL A 1 96 ? -1.146 6.081 6.905 1.00 98.00 96 VAL A N 1
ATOM 724 C CA . VAL A 1 96 ? -1.062 6.635 8.265 1.00 98.00 96 VAL A CA 1
ATOM 725 C C . VAL A 1 96 ? 0.399 6.795 8.662 1.00 98.00 96 VAL A C 1
ATOM 727 O O . VAL A 1 96 ? 1.133 5.822 8.794 1.00 98.00 96 VAL A O 1
ATOM 730 N N . TYR A 1 97 ? 0.843 8.030 8.878 1.00 97.75 97 TYR A N 1
ATOM 731 C CA . TYR A 1 97 ? 2.235 8.350 9.187 1.00 97.75 97 TYR A CA 1
ATOM 732 C C . TYR A 1 97 ? 2.453 8.431 10.698 1.00 97.75 97 TYR A C 1
ATOM 734 O O . TYR A 1 97 ? 2.043 9.387 11.360 1.00 97.75 97 TYR A O 1
ATOM 742 N N . LEU A 1 98 ? 3.148 7.431 11.237 1.00 97.19 98 LEU A N 1
ATOM 743 C CA . LEU A 1 98 ? 3.377 7.239 12.67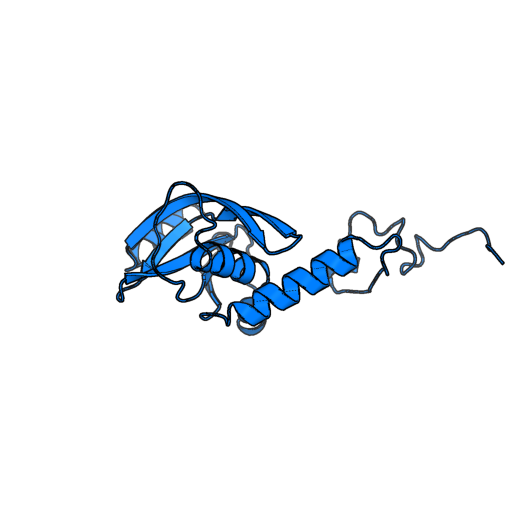0 1.00 97.19 98 LEU A CA 1
ATOM 744 C C . LEU A 1 98 ? 4.705 7.835 13.162 1.00 97.19 98 LEU A C 1
ATOM 746 O O . LEU A 1 98 ? 4.926 7.928 14.374 1.00 97.19 98 LEU A O 1
ATOM 750 N N . GLY A 1 99 ? 5.605 8.201 12.243 1.00 95.00 99 GLY A N 1
ATOM 751 C CA . GLY A 1 99 ? 6.959 8.670 12.555 1.00 95.00 99 GLY A CA 1
ATOM 752 C C . GLY A 1 99 ? 7.083 10.160 12.878 1.00 95.00 99 GLY A C 1
ATOM 753 O O . GLY A 1 99 ? 8.122 10.576 13.389 1.00 95.00 99 GLY A O 1
ATOM 754 N N . GLY A 1 100 ? 6.069 10.968 12.561 1.00 90.12 100 GLY A N 1
ATOM 755 C CA . GLY A 1 100 ? 6.063 12.409 12.829 1.00 90.12 100 GLY A CA 1
ATOM 756 C C . GLY A 1 100 ? 5.791 12.749 14.299 1.00 90.12 100 GLY A C 1
ATOM 757 O O . GLY A 1 100 ? 5.242 11.937 15.042 1.00 90.12 100 GLY A O 1
ATOM 758 N N . GLU A 1 101 ? 6.139 13.974 14.711 1.00 88.69 101 GLU A N 1
ATOM 759 C CA . GLU A 1 101 ? 5.759 14.517 16.032 1.00 88.69 101 GLU A CA 1
ATOM 760 C C . GLU A 1 101 ? 4.240 14.611 16.191 1.00 88.69 101 GLU A C 1
ATOM 762 O O . GLU A 1 101 ? 3.704 14.402 17.273 1.00 88.69 101 GLU A O 1
ATOM 767 N N . LYS A 1 102 ? 3.545 14.911 15.089 1.00 87.88 102 LYS A N 1
ATOM 768 C CA . LYS A 1 102 ? 2.089 14.909 15.006 1.00 87.88 102 LYS A CA 1
ATOM 769 C C . LYS A 1 102 ? 1.646 13.782 14.087 1.00 87.88 102 LYS A C 1
ATOM 771 O O . LYS A 1 102 ? 2.198 13.617 12.996 1.00 87.88 102 LYS A O 1
ATOM 776 N N . LEU A 1 103 ? 0.625 13.050 14.523 1.00 92.38 103 LEU A N 1
ATOM 777 C CA . LEU A 1 103 ? -0.077 12.084 13.691 1.00 92.38 103 LEU A CA 1
ATOM 778 C C . LEU A 1 103 ? -0.593 12.773 12.423 1.00 92.38 103 LEU A C 1
ATOM 780 O O . LEU A 1 103 ? -1.155 13.869 12.475 1.00 92.38 103 LEU A O 1
ATOM 784 N N . SER A 1 104 ? -0.402 12.131 11.276 1.00 95.06 104 SER A N 1
ATOM 785 C CA . SER A 1 104 ? -0.963 12.604 10.016 1.00 95.06 104 SER A CA 1
ATOM 786 C C . SER A 1 104 ? -1.332 11.431 9.126 1.00 95.06 104 SER A C 1
ATOM 788 O O . SER A 1 104 ? -0.673 10.394 9.163 1.00 95.06 104 SER A O 1
ATOM 790 N N . SER A 1 105 ? -2.364 11.602 8.307 1.00 96.69 105 SER A N 1
ATOM 791 C CA . SER A 1 105 ? -2.762 10.592 7.336 1.00 96.69 105 SER A CA 1
ATOM 792 C C . SER A 1 105 ? -3.090 11.191 5.975 1.00 96.69 105 SER A C 1
ATOM 794 O O . SER A 1 105 ? -3.223 12.415 5.816 1.00 96.69 105 SER A O 1
ATOM 796 N N . ARG A 1 106 ? -3.129 10.335 4.956 1.00 98.00 106 ARG A N 1
ATOM 797 C CA . ARG A 1 106 ? -3.499 10.688 3.587 1.00 98.00 106 ARG A CA 1
ATOM 798 C C . ARG A 1 106 ? -4.438 9.638 3.028 1.00 98.00 106 ARG A C 1
ATOM 800 O O . ARG A 1 106 ? -4.082 8.470 2.968 1.00 98.00 106 ARG A O 1
ATOM 807 N N . VAL A 1 107 ? -5.601 10.091 2.588 1.00 98.00 107 VAL A N 1
ATOM 808 C CA . VAL A 1 107 ? -6.610 9.241 1.962 1.00 98.00 107 VAL A CA 1
ATOM 809 C C . VAL A 1 107 ? -6.359 9.184 0.457 1.00 98.00 107 VAL A C 1
ATOM 811 O O . VAL A 1 107 ? -6.041 10.213 -0.148 1.00 98.00 107 VAL A O 1
ATOM 814 N N . GLN A 1 108 ? -6.524 7.997 -0.119 1.00 98.31 108 GLN A N 1
ATOM 815 C CA . GL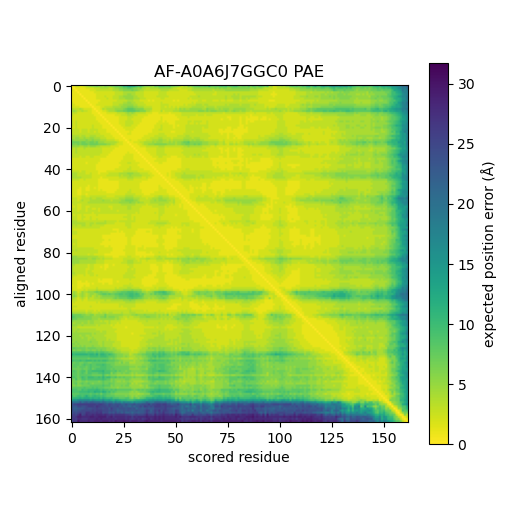N A 1 108 ? -6.773 7.741 -1.535 1.00 98.31 108 GLN A CA 1
ATOM 816 C C . GLN A 1 108 ? -8.248 7.352 -1.674 1.00 98.31 108 GLN A C 1
ATOM 818 O O . GLN A 1 108 ? -8.733 6.532 -0.894 1.00 98.31 108 GLN A O 1
ATOM 823 N N . SER A 1 109 ? -8.973 7.961 -2.612 1.00 97.50 109 SER A N 1
ATOM 824 C CA . SER A 1 109 ? -10.378 7.609 -2.839 1.00 97.50 109 SER A CA 1
ATOM 825 C C . SER A 1 109 ? -10.517 6.198 -3.414 1.00 97.50 109 SER A C 1
ATOM 827 O O . SER A 1 109 ? -9.537 5.604 -3.872 1.00 97.50 109 SER A O 1
ATOM 829 N N . GLU A 1 110 ? -11.748 5.684 -3.417 1.00 96.00 110 GLU A N 1
ATOM 830 C CA . GLU A 1 110 ? -12.126 4.532 -4.240 1.00 96.00 110 GLU A CA 1
ATOM 831 C C . GLU A 1 110 ? -11.657 4.770 -5.686 1.00 96.00 110 GLU A C 1
ATOM 833 O O . GLU A 1 110 ? -11.815 5.871 -6.230 1.00 96.00 110 GLU A O 1
ATOM 838 N N . LEU A 1 111 ? -10.998 3.769 -6.266 1.00 92.94 111 LEU A N 1
ATOM 839 C CA . LEU A 1 111 ? -10.460 3.826 -7.623 1.00 92.94 111 LEU A CA 1
ATOM 840 C C . LEU A 1 111 ? -11.289 2.971 -8.575 1.00 92.94 111 LEU A C 1
ATOM 842 O O . LEU A 1 111 ? -11.857 1.953 -8.185 1.00 92.94 111 LEU A O 1
ATOM 846 N N . GLY A 1 112 ? -11.281 3.360 -9.848 1.00 93.12 112 GLY A N 1
ATOM 847 C CA . GLY A 1 112 ? -11.755 2.498 -10.917 1.00 93.12 112 GLY A CA 1
ATOM 848 C C . GLY A 1 112 ? -10.823 1.292 -11.074 1.00 93.12 112 GLY A C 1
ATOM 849 O O . GLY A 1 112 ? -9.611 1.423 -11.263 1.00 93.12 112 GLY A O 1
ATOM 850 N N . ILE A 1 11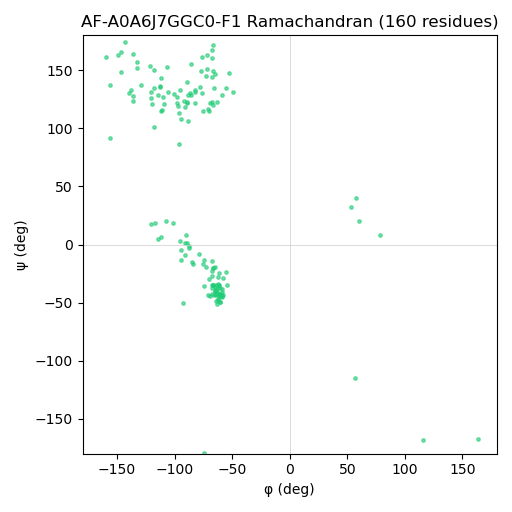3 ? -11.389 0.101 -10.895 1.00 93.56 113 ILE A N 1
ATOM 851 C CA . ILE A 1 113 ? -10.642 -1.160 -10.847 1.00 93.56 113 ILE A CA 1
ATOM 852 C C . ILE A 1 113 ? -10.024 -1.501 -12.208 1.00 93.56 113 ILE A C 1
ATOM 854 O O . ILE A 1 113 ? -8.897 -2.003 -12.271 1.00 93.56 113 ILE A O 1
ATOM 858 N N . ASP A 1 114 ? -10.712 -1.168 -13.298 1.00 94.44 114 ASP A N 1
ATOM 859 C CA . ASP A 1 114 ? -10.242 -1.433 -14.657 1.00 94.44 114 ASP A CA 1
ATOM 860 C C . ASP A 1 114 ? -9.005 -0.597 -15.010 1.00 94.44 114 ASP A C 1
ATOM 862 O O . ASP A 1 114 ? -8.063 -1.113 -15.616 1.00 94.44 114 ASP A O 1
ATOM 866 N N . GLU A 1 115 ? -8.933 0.655 -14.555 1.00 93.88 115 GLU A N 1
ATOM 867 C CA . GLU A 1 115 ? -7.760 1.510 -14.733 1.00 93.88 115 GLU A CA 1
ATOM 868 C C . GLU A 1 115 ? -6.536 0.941 -14.004 1.00 93.88 115 GLU A C 1
ATOM 870 O O . GLU A 1 115 ? -5.423 0.956 -14.541 1.00 93.88 115 GLU A O 1
ATOM 875 N N . VAL A 1 116 ? -6.724 0.382 -12.803 1.00 95.06 116 VAL A N 1
ATOM 876 C CA . VAL A 1 116 ? -5.634 -0.267 -12.058 1.00 95.06 116 VAL A CA 1
ATOM 877 C C . VAL A 1 116 ? -5.169 -1.537 -12.777 1.00 95.06 116 VAL A C 1
ATOM 879 O O . VAL A 1 116 ? -3.961 -1.757 -12.912 1.00 95.06 116 VAL A O 1
ATOM 882 N N . LYS A 1 117 ? -6.097 -2.353 -13.298 1.00 95.62 117 LYS A N 1
ATOM 883 C CA . LYS A 1 117 ? -5.768 -3.543 -14.103 1.00 95.62 117 LYS A CA 1
ATOM 884 C C . LYS A 1 117 ? -4.994 -3.173 -15.369 1.00 95.62 117 LYS A C 1
ATOM 886 O O . LYS A 1 117 ? -3.992 -3.823 -15.678 1.00 95.62 117 LYS A O 1
ATOM 891 N N . GLN A 1 118 ? -5.407 -2.117 -16.073 1.00 94.62 118 GLN A N 1
ATOM 892 C CA . GLN A 1 118 ? -4.699 -1.621 -17.253 1.00 94.62 118 GLN A CA 1
ATOM 893 C C . GLN A 1 118 ? -3.272 -1.186 -16.897 1.00 94.62 118 GLN A C 1
ATOM 895 O O . GLN A 1 118 ? -2.316 -1.638 -17.533 1.00 94.62 118 GLN A O 1
ATOM 900 N N . ALA A 1 119 ? -3.110 -0.373 -15.849 1.00 93.81 119 ALA A N 1
ATOM 901 C CA . ALA A 1 119 ? -1.800 0.087 -15.399 1.00 93.81 119 ALA A CA 1
ATOM 902 C C . ALA A 1 119 ? -0.876 -1.086 -15.019 1.00 93.81 119 ALA A C 1
ATOM 904 O O . ALA A 1 119 ? 0.302 -1.095 -15.386 1.00 93.81 119 ALA A O 1
ATOM 905 N N . LEU A 1 120 ? -1.403 -2.116 -14.347 1.00 94.75 120 LEU A N 1
ATOM 906 C CA . LEU A 1 120 ? -0.650 -3.338 -14.049 1.00 94.75 120 LEU A CA 1
ATOM 907 C C . LEU A 1 120 ? -0.225 -4.088 -15.313 1.00 94.75 120 LEU A C 1
ATOM 909 O O . LEU A 1 120 ? 0.915 -4.548 -15.387 1.00 94.75 120 LEU A O 1
ATOM 913 N N . GLY A 1 121 ? -1.099 -4.187 -16.316 1.00 94.12 121 GLY A N 1
ATOM 914 C CA . GLY A 1 121 ? -0.768 -4.786 -17.609 1.00 94.12 121 GLY A CA 1
ATOM 915 C C . GLY A 1 121 ? 0.383 -4.059 -18.311 1.00 94.12 121 GLY A C 1
ATOM 916 O O . GLY A 1 121 ? 1.330 -4.696 -18.781 1.00 94.12 121 GLY A O 1
ATOM 917 N N . GLU A 1 122 ? 0.354 -2.726 -18.317 1.00 93.88 122 GLU A N 1
ATOM 918 C CA . GLU A 1 122 ? 1.424 -1.894 -18.877 1.00 93.88 122 GLU A CA 1
ATOM 919 C C . GLU A 1 122 ? 2.748 -2.059 -18.116 1.00 93.88 122 GLU A C 1
ATOM 921 O O . GLU A 1 122 ? 3.813 -2.171 -18.732 1.00 93.88 122 GLU A O 1
ATOM 926 N N . ILE A 1 123 ? 2.698 -2.110 -16.780 1.00 93.50 123 ILE A N 1
ATOM 927 C CA . ILE A 1 123 ? 3.872 -2.369 -15.935 1.00 93.50 123 ILE A CA 1
ATOM 928 C C . ILE A 1 123 ? 4.442 -3.755 -16.239 1.00 93.50 123 ILE A C 1
ATOM 930 O O . ILE A 1 123 ? 5.644 -3.883 -16.459 1.00 93.50 123 ILE A O 1
ATOM 934 N N . ALA A 1 124 ? 3.602 -4.786 -16.308 1.00 94.12 124 ALA A N 1
ATOM 935 C CA . ALA A 1 124 ? 4.031 -6.155 -16.569 1.00 94.12 124 ALA A CA 1
ATOM 936 C C . ALA A 1 124 ? 4.677 -6.316 -17.949 1.00 94.12 124 ALA A C 1
ATOM 938 O O . ALA A 1 124 ? 5.681 -7.018 -18.087 1.00 94.12 124 ALA A O 1
ATOM 939 N N . LEU A 1 125 ? 4.142 -5.630 -18.964 1.00 93.44 125 LEU A N 1
ATOM 940 C CA . LEU A 1 125 ? 4.741 -5.600 -20.293 1.00 93.44 125 LEU A CA 1
ATOM 941 C C . LEU A 1 125 ? 6.151 -4.998 -20.240 1.00 93.44 125 LEU A C 1
ATOM 943 O O . LEU A 1 125 ? 7.093 -5.633 -20.716 1.00 93.44 125 LEU A O 1
ATOM 947 N N . LYS A 1 126 ? 6.310 -3.834 -19.591 1.00 93.25 126 LYS A N 1
ATOM 948 C CA . LYS A 1 126 ? 7.615 -3.176 -19.399 1.00 93.25 126 LYS A CA 1
ATOM 949 C C . LYS A 1 126 ? 8.590 -4.056 -18.613 1.00 93.25 126 LYS A C 1
ATOM 951 O O . LYS A 1 126 ? 9.745 -4.175 -19.004 1.00 93.25 126 LYS A O 1
ATOM 956 N N . MET A 1 127 ? 8.124 -4.712 -17.549 1.00 93.06 127 MET A N 1
ATOM 957 C CA . MET A 1 127 ? 8.937 -5.614 -16.721 1.00 93.06 127 MET A CA 1
ATOM 958 C C . MET A 1 127 ? 9.377 -6.884 -17.451 1.00 93.06 127 MET A C 1
ATOM 960 O O . MET A 1 127 ? 10.354 -7.505 -17.048 1.00 93.06 127 MET A O 1
ATOM 964 N N . SER A 1 128 ? 8.698 -7.260 -18.536 1.00 92.88 128 SER A N 1
ATOM 965 C CA . SER A 1 128 ? 9.099 -8.390 -19.378 1.00 92.88 128 SER A CA 1
ATOM 966 C C . SER A 1 128 ? 10.052 -8.037 -20.522 1.00 92.88 128 SER A C 1
ATOM 968 O O . SER A 1 128 ? 10.407 -8.912 -21.309 1.00 92.88 128 SER A O 1
ATOM 970 N N . GLY A 1 129 ? 10.453 -6.768 -20.636 1.00 92.81 129 GLY A N 1
ATOM 971 C CA . GLY A 1 129 ? 11.396 -6.318 -21.652 1.00 92.81 129 GLY A CA 1
ATOM 972 C C . GLY A 1 129 ? 12.828 -6.790 -21.386 1.00 92.81 129 GLY A C 1
ATOM 973 O O . GLY A 1 129 ? 13.254 -6.934 -20.244 1.00 92.81 129 GLY A O 1
ATOM 974 N N . ALA A 1 130 ? 13.603 -6.974 -22.458 1.00 94.75 130 ALA A N 1
ATOM 975 C CA . ALA A 1 130 ? 15.039 -7.262 -22.366 1.00 94.75 130 ALA A CA 1
ATOM 976 C C . ALA A 1 130 ? 15.871 -6.034 -21.946 1.00 94.75 130 ALA A C 1
ATOM 978 O O . ALA A 1 130 ? 17.000 -6.174 -21.480 1.00 94.75 130 ALA A O 1
ATOM 979 N N . PHE A 1 131 ? 15.313 -4.832 -22.112 1.00 91.12 131 PHE A N 1
ATOM 980 C CA . PHE A 1 131 ? 15.972 -3.565 -21.823 1.00 91.12 131 PHE A CA 1
ATOM 981 C C . PHE A 1 131 ? 15.080 -2.692 -20.950 1.00 91.12 131 PHE A C 1
ATOM 983 O O . PHE A 1 131 ? 13.883 -2.556 -21.204 1.00 91.12 131 PHE A O 1
ATOM 990 N N . PHE A 1 132 ? 15.693 -2.057 -19.955 1.00 91.44 132 PHE A N 1
ATOM 991 C CA . PHE A 1 132 ? 15.033 -1.115 -19.062 1.00 91.44 132 PHE A CA 1
ATOM 992 C C . PHE A 1 132 ? 15.581 0.277 -19.336 1.00 91.44 132 PHE A C 1
ATOM 994 O O . PHE A 1 132 ? 16.764 0.548 -19.115 1.00 91.44 132 PHE A O 1
ATOM 1001 N N . GLU A 1 133 ? 14.723 1.171 -19.820 1.00 89.94 133 GLU A N 1
ATOM 1002 C CA . GLU A 1 133 ? 15.119 2.559 -19.992 1.00 89.94 133 GLU A CA 1
ATOM 1003 C C . GLU A 1 133 ? 15.282 3.219 -18.618 1.00 89.94 133 GLU A C 1
ATOM 1005 O O . GLU A 1 133 ? 14.323 3.399 -17.867 1.00 89.94 133 GLU A O 1
ATOM 1010 N N . ALA A 1 134 ? 16.510 3.619 -18.289 1.00 91.50 134 ALA A N 1
ATOM 1011 C CA . ALA A 1 134 ? 16.755 4.434 -17.112 1.00 91.50 134 ALA A CA 1
ATOM 1012 C C . ALA A 1 134 ? 16.141 5.831 -17.314 1.00 91.50 134 ALA A C 1
ATOM 1014 O O . ALA A 1 134 ? 16.507 6.557 -18.245 1.00 91.50 134 ALA A O 1
ATOM 1015 N N . GLN A 1 135 ? 15.242 6.222 -16.412 1.00 91.19 135 GLN A N 1
ATOM 1016 C CA . GLN A 1 135 ? 14.592 7.533 -16.397 1.00 91.19 135 GLN A CA 1
ATOM 1017 C C . GLN A 1 135 ? 15.061 8.347 -15.188 1.00 91.19 135 GLN A C 1
ATOM 1019 O O . GLN A 1 135 ? 15.314 7.804 -14.111 1.00 91.19 135 GLN A O 1
ATOM 1024 N N . LYS A 1 136 ? 15.213 9.664 -15.367 1.00 91.62 136 LYS A N 1
ATOM 1025 C CA . LYS A 1 136 ? 15.563 10.564 -14.261 1.00 91.62 136 LYS A CA 1
ATOM 1026 C C . LYS A 1 136 ? 14.327 10.840 -13.411 1.00 91.62 136 LYS A C 1
ATOM 1028 O O . LYS A 1 136 ? 13.274 11.174 -13.942 1.00 91.62 136 LYS A O 1
ATOM 1033 N N . SER A 1 137 ? 14.492 10.778 -12.097 1.00 91.12 137 SER A N 1
ATOM 1034 C CA . SER A 1 137 ? 13.459 11.110 -11.120 1.00 91.12 137 SER A CA 1
ATOM 1035 C C . SER A 1 137 ? 14.069 11.813 -9.900 1.00 91.12 137 SER A C 1
ATOM 1037 O O . SER A 1 137 ? 15.293 11.940 -9.773 1.00 91.12 137 SER A O 1
ATOM 1039 N N . LYS A 1 138 ? 13.223 12.279 -8.973 1.00 89.38 138 LYS A N 1
ATOM 1040 C CA . LYS A 1 138 ? 13.669 12.915 -7.717 1.00 89.38 138 LYS A CA 1
ATOM 1041 C C . LYS A 1 138 ? 14.494 11.958 -6.838 1.00 89.38 138 LYS A C 1
ATOM 1043 O O . LYS A 1 138 ? 15.358 12.392 -6.076 1.00 89.38 138 LYS A O 1
ATOM 1048 N N . GLU A 1 139 ? 14.292 10.652 -6.996 1.00 91.62 139 GLU A N 1
ATOM 1049 C CA . GLU A 1 139 ? 14.984 9.580 -6.280 1.00 91.62 139 GLU A CA 1
ATOM 1050 C C . GLU A 1 139 ? 16.431 9.370 -6.756 1.00 91.62 139 GLU A C 1
ATOM 1052 O O . GLU A 1 139 ? 17.222 8.759 -6.035 1.00 91.62 139 GLU A O 1
ATOM 1057 N N . CYS A 1 140 ? 16.847 9.932 -7.903 1.00 93.25 140 CYS A N 1
ATOM 1058 C CA . CYS A 1 140 ? 18.225 9.805 -8.401 1.00 93.25 140 CYS A CA 1
ATOM 1059 C C . CYS A 1 140 ? 19.288 10.268 -7.386 1.00 93.25 140 CYS A C 1
ATOM 1061 O O . CYS A 1 140 ? 20.438 9.830 -7.453 1.00 93.25 140 CYS A O 1
ATOM 1063 N N . ARG A 1 141 ? 18.930 11.143 -6.432 1.00 90.31 141 ARG A N 1
ATOM 1064 C CA . ARG A 1 141 ? 19.838 11.601 -5.368 1.00 90.31 141 ARG A CA 1
ATOM 1065 C C . ARG A 1 141 ? 20.232 10.482 -4.397 1.00 90.31 141 ARG A C 1
ATOM 1067 O O . ARG A 1 141 ? 21.360 10.496 -3.917 1.00 90.31 141 ARG A O 1
ATOM 1074 N N . ILE A 1 142 ? 19.317 9.553 -4.122 1.00 92.50 142 ILE A N 1
ATOM 1075 C CA . ILE A 1 142 ? 19.448 8.489 -3.110 1.00 92.50 142 ILE A CA 1
ATOM 1076 C C . ILE A 1 142 ? 19.489 7.081 -3.723 1.00 92.50 142 ILE A C 1
ATOM 1078 O O . ILE A 1 142 ? 19.485 6.094 -2.996 1.00 92.50 142 ILE A O 1
ATOM 1082 N N . CYS A 1 143 ? 19.500 6.980 -5.054 1.00 93.50 143 CYS A N 1
ATOM 1083 C CA . CYS A 1 143 ? 19.455 5.708 -5.762 1.00 93.50 143 CYS A CA 1
ATOM 1084 C C . CYS A 1 143 ? 20.700 4.848 -5.449 1.00 93.50 143 CYS A C 1
ATOM 1086 O O . CYS A 1 143 ? 21.820 5.298 -5.715 1.00 93.50 143 CYS A O 1
ATOM 1088 N N . PRO A 1 144 ? 20.536 3.611 -4.936 1.00 93.75 144 PRO A N 1
ATOM 1089 C CA . PRO A 1 144 ? 21.659 2.763 -4.527 1.00 93.75 144 PRO A CA 1
ATOM 1090 C C . PRO A 1 144 ? 22.523 2.294 -5.705 1.00 93.75 144 PRO A C 1
ATOM 1092 O O . PRO A 1 144 ? 23.700 2.007 -5.528 1.00 93.75 144 PRO A O 1
ATOM 1095 N N . VAL A 1 145 ? 21.967 2.267 -6.920 1.00 92.06 145 VAL A N 1
ATOM 1096 C CA . VAL A 1 145 ? 22.657 1.833 -8.150 1.00 92.06 145 VAL A CA 1
ATOM 1097 C C . VAL A 1 145 ? 23.124 3.010 -9.018 1.00 92.06 145 VAL A C 1
ATOM 1099 O O . VAL A 1 145 ? 23.404 2.856 -10.206 1.00 92.06 145 VAL A O 1
ATOM 1102 N N . LYS A 1 146 ? 23.216 4.216 -8.439 1.00 91.12 146 LYS A N 1
ATOM 1103 C CA . LYS A 1 146 ? 23.593 5.457 -9.141 1.00 91.12 146 LYS A CA 1
ATOM 1104 C C . LYS A 1 146 ? 24.930 5.359 -9.888 1.00 91.12 146 LYS A C 1
ATOM 1106 O O . LYS A 1 146 ? 25.052 5.966 -10.949 1.00 91.12 146 LYS A O 1
ATOM 1111 N N . SER A 1 147 ? 25.905 4.620 -9.356 1.00 89.00 147 SER A N 1
ATOM 1112 C CA . SER A 1 147 ? 27.230 4.419 -9.968 1.00 89.00 147 SER A CA 1
ATOM 1113 C C . SER A 1 147 ? 27.197 3.622 -11.271 1.00 89.00 147 SER A C 1
ATOM 1115 O O . SER A 1 147 ? 28.135 3.717 -12.046 1.00 89.00 147 SER A O 1
ATOM 1117 N N . SER A 1 148 ? 26.133 2.861 -11.521 1.00 89.56 148 SER A N 1
ATOM 1118 C CA . SER A 1 148 ? 25.982 2.033 -12.725 1.00 89.56 148 SER A CA 1
ATOM 1119 C C . SER A 1 148 ? 24.872 2.546 -13.645 1.00 89.56 148 SER A C 1
ATOM 1121 O O . SER A 1 148 ? 24.495 1.881 -14.605 1.00 89.56 148 SER A O 1
ATOM 1123 N N . CYS A 1 149 ? 24.293 3.709 -13.336 1.00 90.75 149 CYS A N 1
ATOM 1124 C CA . CYS A 1 149 ? 23.175 4.255 -14.088 1.00 90.75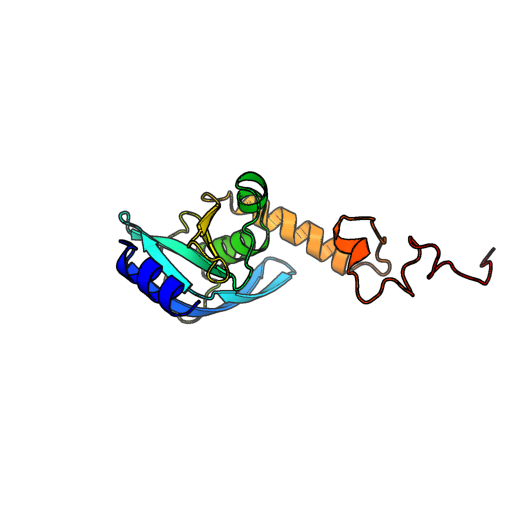 149 CYS A CA 1
ATOM 1125 C C . CYS A 1 149 ? 23.677 4.996 -15.340 1.00 90.75 149 CYS A C 1
ATOM 1127 O O . CYS A 1 149 ? 24.362 6.012 -15.189 1.00 90.75 149 CYS A O 1
ATOM 1129 N N . PRO A 1 150 ? 23.257 4.602 -16.559 1.00 88.44 150 PRO A N 1
ATOM 1130 C CA . PRO A 1 150 ? 23.717 5.231 -17.801 1.00 88.44 150 PRO A CA 1
ATOM 1131 C C . PRO A 1 150 ? 23.229 6.681 -17.964 1.00 88.44 150 PRO A C 1
ATOM 1133 O O . PRO A 1 150 ? 23.736 7.428 -18.795 1.00 88.44 150 PRO A O 1
ATOM 1136 N N . ARG A 1 151 ? 22.246 7.120 -17.163 1.00 88.25 151 ARG A N 1
ATOM 1137 C CA . ARG A 1 151 ? 21.768 8.516 -17.134 1.00 88.25 151 ARG A CA 1
ATOM 1138 C C . ARG A 1 151 ? 22.558 9.416 -16.177 1.00 88.25 151 ARG A C 1
ATOM 1140 O O . ARG A 1 151 ? 22.255 10.611 -16.095 1.00 88.25 151 ARG A O 1
ATOM 1147 N N . MET A 1 152 ? 23.525 8.864 -15.441 1.00 82.12 152 MET A N 1
ATOM 1148 C CA . MET A 1 152 ? 24.362 9.582 -14.481 1.00 82.12 152 MET A CA 1
ATOM 1149 C C . MET A 1 152 ? 25.805 9.628 -14.980 1.00 82.12 152 MET A C 1
ATOM 1151 O O . MET A 1 152 ? 26.345 8.613 -15.394 1.00 82.12 152 MET A O 1
ATOM 1155 N N . ALA A 1 153 ? 26.459 10.788 -14.868 1.00 73.25 153 ALA A N 1
ATOM 1156 C CA . ALA A 1 153 ? 27.844 10.963 -15.324 1.00 73.25 153 ALA A CA 1
ATOM 1157 C C . ALA A 1 153 ? 28.840 9.991 -14.658 1.00 73.25 153 ALA A C 1
ATOM 1159 O O . ALA A 1 153 ? 29.834 9.623 -15.258 1.00 73.25 153 ALA A O 1
ATOM 1160 N N . ALA A 1 154 ? 28.567 9.550 -13.427 1.00 63.66 154 ALA A N 1
ATOM 1161 C CA . ALA A 1 154 ? 29.410 8.584 -12.721 1.00 63.66 154 ALA A CA 1
ATOM 1162 C C . ALA A 1 154 ? 29.267 7.134 -13.232 1.00 63.66 154 ALA A C 1
ATOM 1164 O O . ALA A 1 154 ? 30.113 6.311 -12.907 1.00 63.66 154 ALA A O 1
ATOM 1165 N N . GLY A 1 155 ? 28.206 6.827 -13.987 1.00 60.88 155 GLY A N 1
ATOM 1166 C CA . GLY A 1 155 ? 27.927 5.508 -14.566 1.00 60.88 155 GLY A CA 1
ATOM 1167 C C . GLY A 1 155 ? 27.928 5.516 -16.092 1.00 60.88 155 GLY A C 1
ATOM 1168 O O . GLY A 1 155 ? 27.350 4.622 -16.709 1.00 60.88 155 GLY A O 1
ATOM 1169 N N . SER A 1 156 ? 28.526 6.542 -16.708 1.00 62.75 156 SER A N 1
ATOM 1170 C CA . SER A 1 156 ? 28.673 6.611 -18.157 1.00 62.75 156 SER A CA 1
ATOM 1171 C C . SER A 1 156 ? 29.595 5.501 -18.649 1.00 62.75 156 SER A C 1
ATOM 1173 O O . SER A 1 156 ? 30.667 5.269 -18.090 1.00 62.75 156 SER A O 1
ATOM 1175 N N . GLN A 1 157 ? 29.170 4.836 -19.717 1.00 66.31 157 GLN A N 1
ATOM 1176 C CA . GLN A 1 157 ? 29.937 3.800 -20.389 1.00 66.31 157 GLN A CA 1
ATOM 1177 C C . GLN A 1 157 ? 31.286 4.363 -20.878 1.00 66.31 157 GLN A C 1
ATOM 1179 O O . GLN A 1 157 ? 31.328 5.409 -21.518 1.00 66.31 157 GLN A O 1
ATOM 1184 N N . VAL A 1 158 ? 32.387 3.680 -20.547 1.00 67.94 158 VAL A N 1
ATOM 1185 C CA . VAL A 1 158 ? 33.770 4.079 -20.901 1.00 67.94 158 VAL A CA 1
ATOM 1186 C C . VAL A 1 158 ? 34.264 3.486 -22.226 1.00 67.94 158 VAL A C 1
ATOM 1188 O O . VAL A 1 158 ? 35.316 3.883 -22.714 1.00 67.94 158 VAL A O 1
ATOM 1191 N N . VAL A 1 159 ? 33.513 2.551 -22.814 1.00 61.97 159 VAL A N 1
ATOM 1192 C CA . VAL A 1 159 ? 33.819 1.907 -24.102 1.00 61.97 159 VAL A CA 1
ATOM 1193 C C . VAL A 1 159 ? 32.700 2.185 -25.094 1.00 61.97 159 VAL A C 1
ATOM 1195 O O . VAL A 1 159 ? 31.552 1.828 -24.834 1.00 61.97 159 VAL A O 1
ATOM 1198 N N . ASP A 1 160 ? 33.048 2.807 -26.216 1.00 57.62 160 ASP A N 1
ATOM 1199 C CA . ASP A 1 160 ? 32.134 3.081 -27.322 1.00 57.62 160 ASP A CA 1
ATOM 1200 C C . ASP A 1 160 ? 31.793 1.760 -28.031 1.00 57.62 160 ASP A C 1
ATOM 1202 O O . ASP A 1 160 ? 32.681 1.067 -28.534 1.00 57.62 160 ASP A O 1
ATOM 1206 N N . LEU A 1 161 ? 30.520 1.363 -28.002 1.00 55.41 161 LEU A N 1
ATOM 1207 C CA . LEU A 1 161 ? 30.012 0.251 -28.807 1.00 55.41 161 LEU A CA 1
ATOM 1208 C C . LEU A 1 161 ? 29.410 0.902 -30.049 1.00 55.41 161 LEU A C 1
ATOM 1210 O O . LEU A 1 161 ? 28.246 1.293 -30.012 1.00 55.41 161 LEU A O 1
ATOM 1214 N N . GLY A 1 162 ? 30.271 1.122 -31.048 1.00 48.25 162 GLY A N 1
ATOM 1215 C CA . GLY A 1 162 ? 29.980 1.896 -32.260 1.00 48.25 162 GLY A CA 1
ATOM 1216 C C . GLY A 1 162 ? 28.730 1.494 -33.032 1.00 48.25 162 GLY A C 1
ATOM 1217 O O . GLY A 1 162 ? 28.213 0.372 -32.829 1.00 48.25 162 GLY A O 1
#

Nearest PDB structures (foldseek):
  6ppr-assembly1_A  TM=8.772E-01  e=1.744E-11  Mycolicibacterium smegmatis
  7sjr-assembly1_A  TM=9.131E-01  e=4.646E-10  Mycolicibacterium smegmatis
  6ppu-assembly1_A  TM=8.743E-01  e=1.124E-09  Mycolicibacterium smegmatis
  7lw7-assembly1_A  TM=6.648E-01  e=3.876E-04  Homo sapiens
  7lw8-assembly1_A  TM=6.672E-01  e=9.990E-04  Homo sapiens

pLDDT: mean 93.31, std 8.75, range [48.25, 98.75]

Foldseek 3Di:
DVVLVVVCVVPDPWAWDDAFWWFFDDQPPDTDTDTQGTWTADPVQAIEGEDEALDADDDDLVVQQVDLVQLSVLLCLQVVRTPPDNGHRHQWYKYWHRNHPDTDMHTHGRDDNVVSSVVVVVVVVQVPDPDHDDDDDPCCVVDPCVCCGCVHPNNPDPDDPD

Organism: NCBI:txid449393

Radius of gyration: 19.0 Å; Cα contacts (8 Å, |Δi|>4): 266; chains: 1; bounding box: 55×32×53 Å

InterPro domains:
  IPR011604 PD-(D/E)XK endonuclease-like domain superfamily [G3DSA:3.90.320.10] (1-152)
  IPR038726 PD-(D/E)XK endonuclease-like domain, AddAB-type [PF12705] (3-150)

Sequence (162 aa):
MFENLLSWHAANNRTLLSVESQIDMHIGRVHLTGKIDRLESDENGKTIVVDLKSAKTAISKADAQATHQLSAYQLAVAEDGVRDLELAPPAGGELVYLGGEKLSSRVQSELGIDEVKQALGEIALKMSGAFFEAQKSKECRICPVKSSCPRMAAGSQVVDLG

Secondary structure (DSSP, 8-state):
-HHHHHHHHHH--SEEEEEEEEEEEEETTEEEEEEEEEEEE-TTS-EEEEEEE--SSPPPHHHHHT-HHHHHHHHHHHTT-BTT---PPEEEEEEEE-SSSS-EEEEEE---HHHHHHHHHHHHHHHT-S-------GGGGT-TTGGG-TTSGGG--SS---